Protein AF-A0A3D0RXL2-F1 (afdb_monomer)

Sequence (83 aa):
AEEMTAAADRAAARGVRAMVGFTYRRVPAIALARRLVQEGRIGEIRHVRAQYLQDWIADAEAPLSWRLDKSKAGSGALGDIGA

Mean predicted aligned error: 3.11 Å

Foldseek 3Di:
DVVVVVVQVVCVVVVHHDDDPPCVCVPVVNVVVVVCVVVCVPPDDPDDDDDDDDCPPVDPPPDDDLLNPCVRQVHHCCSVPVD

Secondary structure (DSSP, 8-state):
-HHHHHHHHHHHTTTPPP-----GGGSHHHHHHHHHHHTTTT-S-----------TT-STTSPP-GGG-HHHHSSSHHHHT--

Structure (mmCIF, N/CA/C/O backbone):
data_AF-A0A3D0RXL2-F1
#
_entry.id   AF-A0A3D0RXL2-F1
#
loop_
_atom_site.group_PDB
_atom_site.id
_atom_site.type_symbol
_atom_site.label_atom_id
_atom_site.label_alt_id
_atom_site.label_comp_id
_atom_site.label_asym_id
_atom_site.label_entity_id
_atom_site.label_seq_id
_atom_site.pdbx_PDB_ins_code
_atom_site.Cartn_x
_atom_site.Cartn_y
_atom_site.Cartn_z
_atom_site.occupancy
_atom_site.B_iso_or_equiv
_atom_site.auth_seq_id
_atom_site.auth_comp_id
_atom_site.auth_asym_id
_atom_site.auth_atom_id
_atom_site.pdbx_PDB_model_num
ATOM 1 N N . ALA A 1 1 ? 10.095 10.759 -2.197 1.00 81.44 1 ALA A N 1
ATOM 2 C CA . ALA A 1 1 ? 9.122 11.112 -1.136 1.00 81.44 1 ALA A CA 1
ATOM 3 C C . ALA A 1 1 ? 9.160 12.608 -0.831 1.00 81.44 1 ALA A C 1
ATOM 5 O O . ALA A 1 1 ? 8.119 13.247 -0.902 1.00 81.44 1 ALA A O 1
ATOM 6 N N . GLU A 1 2 ? 10.345 13.173 -0.582 1.00 94.56 2 GLU A N 1
ATOM 7 C CA . GLU A 1 2 ? 10.556 14.595 -0.254 1.00 94.56 2 GLU A CA 1
ATOM 8 C C . GLU A 1 2 ? 9.882 15.575 -1.228 1.00 94.56 2 GLU A C 1
ATOM 10 O O . GLU A 1 2 ? 9.174 16.480 -0.795 1.00 94.56 2 GLU A O 1
ATOM 15 N N . GLU A 1 3 ? 10.009 15.356 -2.541 1.00 95.00 3 GLU A N 1
ATOM 16 C CA . GLU A 1 3 ? 9.387 16.225 -3.553 1.00 95.00 3 GLU A CA 1
ATOM 17 C C . GLU A 1 3 ? 7.855 16.287 -3.443 1.00 95.00 3 GLU A C 1
ATOM 19 O O . GLU A 1 3 ? 7.258 17.355 -3.606 1.00 95.00 3 GLU A O 1
ATOM 24 N N . MET A 1 4 ? 7.213 15.154 -3.139 1.00 95.19 4 MET A N 1
ATOM 25 C CA . MET A 1 4 ? 5.758 15.071 -2.976 1.00 95.19 4 MET A CA 1
ATOM 26 C C . MET A 1 4 ? 5.291 15.663 -1.654 1.00 95.19 4 MET A C 1
ATOM 28 O O . MET A 1 4 ? 4.257 16.330 -1.637 1.00 95.19 4 MET A O 1
ATOM 32 N N . THR A 1 5 ? 6.073 15.512 -0.583 1.00 96.31 5 THR A N 1
ATOM 33 C CA . THR A 1 5 ? 5.842 16.234 0.675 1.00 96.31 5 THR A CA 1
ATOM 34 C C . THR A 1 5 ? 5.887 17.743 0.437 1.00 96.31 5 THR A C 1
ATOM 36 O O . THR A 1 5 ? 4.912 18.437 0.713 1.00 96.31 5 THR A O 1
ATOM 39 N N . ALA A 1 6 ? 6.941 18.244 -0.213 1.00 97.94 6 ALA A N 1
ATOM 40 C CA . ALA A 1 6 ? 7.073 19.667 -0.513 1.00 97.94 6 ALA A CA 1
ATOM 41 C C . ALA A 1 6 ? 5.946 20.188 -1.428 1.00 97.94 6 ALA A C 1
ATOM 43 O O . ALA A 1 6 ? 5.489 21.325 -1.285 1.00 97.94 6 ALA A O 1
ATOM 44 N N . ALA A 1 7 ? 5.476 19.378 -2.384 1.00 97.62 7 ALA A N 1
ATOM 45 C CA . ALA A 1 7 ? 4.329 19.729 -3.220 1.00 97.62 7 ALA A CA 1
ATOM 46 C C . ALA A 1 7 ? 3.024 19.824 -2.412 1.00 97.62 7 ALA A C 1
ATOM 48 O O . ALA A 1 7 ? 2.248 20.762 -2.626 1.00 97.62 7 ALA A O 1
ATOM 49 N N . ALA A 1 8 ? 2.801 18.897 -1.476 1.00 97.94 8 ALA A N 1
ATOM 50 C CA . ALA A 1 8 ? 1.654 18.922 -0.575 1.00 97.94 8 ALA A CA 1
ATOM 51 C C . ALA A 1 8 ? 1.688 20.145 0.357 1.00 97.94 8 ALA A C 1
ATOM 53 O O . ALA A 1 8 ? 0.665 20.817 0.493 1.00 97.94 8 ALA A O 1
ATOM 54 N N . ASP A 1 9 ? 2.854 20.510 0.897 1.00 98.00 9 ASP A N 1
ATOM 55 C CA . ASP A 1 9 ? 3.016 21.696 1.751 1.00 98.00 9 ASP A CA 1
ATOM 56 C C . ASP A 1 9 ? 2.704 22.992 0.990 1.00 98.00 9 ASP A C 1
ATOM 58 O O . ASP A 1 9 ? 1.942 23.843 1.459 1.00 98.00 9 ASP A O 1
ATOM 62 N N . ARG A 1 10 ? 3.204 23.119 -0.248 1.00 98.31 10 ARG A N 1
ATOM 63 C CA . ARG A 1 10 ? 2.870 24.256 -1.126 1.00 98.31 10 ARG A CA 1
ATOM 64 C C . ARG A 1 10 ? 1.383 24.308 -1.479 1.00 98.31 10 ARG A C 1
ATOM 66 O O . ARG A 1 10 ? 0.842 25.392 -1.694 1.00 98.31 10 ARG A O 1
ATOM 73 N N . ALA A 1 11 ? 0.714 23.164 -1.623 1.00 98.25 11 ALA A N 1
ATOM 74 C CA . ALA A 1 11 ? -0.733 23.118 -1.836 1.00 98.25 11 ALA A CA 1
ATOM 75 C C . ALA A 1 11 ? -1.489 23.579 -0.579 1.00 98.25 11 ALA A C 1
ATOM 77 O O . ALA A 1 11 ? -2.354 24.453 -0.677 1.00 98.25 11 ALA A O 1
ATOM 78 N N . ALA A 1 12 ? -1.095 23.080 0.595 1.00 98.06 12 ALA A N 1
ATOM 79 C CA . ALA A 1 12 ? -1.701 23.424 1.876 1.00 98.06 12 ALA A CA 1
ATOM 80 C C . ALA A 1 12 ? -1.589 24.923 2.194 1.00 98.06 12 ALA A C 1
ATOM 82 O O . ALA A 1 12 ? -2.585 25.536 2.578 1.00 98.06 12 ALA A O 1
ATOM 83 N N . ALA A 1 13 ? -0.433 25.543 1.930 1.00 98.31 13 ALA A N 1
ATOM 84 C CA . ALA A 1 13 ? -0.225 26.989 2.089 1.00 98.31 13 ALA A CA 1
ATOM 85 C C . ALA A 1 13 ? -1.180 27.854 1.238 1.00 98.31 13 ALA A C 1
ATOM 87 O O . ALA A 1 13 ? -1.367 29.035 1.516 1.00 98.31 13 ALA A O 1
ATOM 88 N N . ARG A 1 14 ? -1.8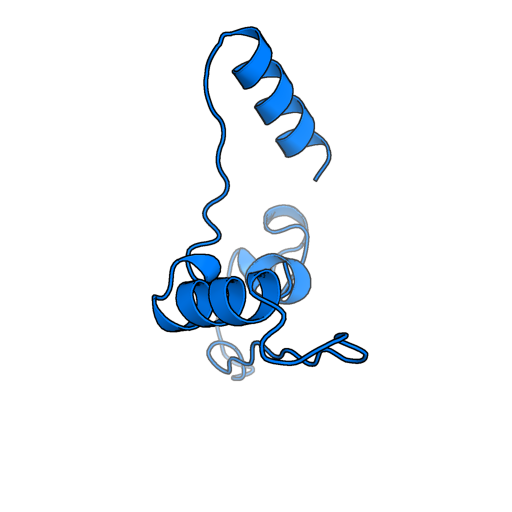03 27.268 0.207 1.00 98.06 14 ARG A N 1
ATOM 89 C CA . ARG A 1 14 ? -2.789 27.914 -0.676 1.00 98.06 14 ARG A CA 1
ATOM 90 C C . ARG A 1 14 ? -4.227 27.462 -0.396 1.00 98.06 14 ARG A C 1
ATOM 92 O O . ARG A 1 14 ? -5.112 27.705 -1.210 1.00 98.06 14 ARG A O 1
ATOM 99 N N . GLY A 1 15 ? -4.463 26.761 0.715 1.00 98.12 15 GLY A N 1
ATOM 100 C CA . GLY A 1 15 ? -5.774 26.213 1.071 1.00 98.12 15 GLY A CA 1
ATOM 101 C C . GLY A 1 15 ? -6.216 25.022 0.211 1.00 98.12 15 GLY A C 1
ATOM 102 O O . GLY A 1 15 ? -7.372 24.605 0.289 1.00 98.12 15 GLY A O 1
ATOM 103 N N . VAL A 1 16 ? -5.321 24.452 -0.602 1.00 98.44 16 VAL A N 1
ATOM 104 C CA . VAL A 1 16 ? -5.621 23.311 -1.473 1.00 98.44 16 VAL A CA 1
ATOM 105 C C . VAL A 1 16 ? -5.296 22.011 -0.747 1.00 98.44 16 VAL A C 1
ATOM 107 O O . VAL A 1 16 ? -4.194 21.817 -0.236 1.00 98.44 16 VAL A O 1
ATOM 110 N N . ARG A 1 17 ? -6.253 21.080 -0.732 1.00 97.38 17 ARG A N 1
ATOM 111 C CA . ARG A 1 17 ? -6.055 19.746 -0.154 1.00 97.38 17 ARG A CA 1
ATOM 112 C C . ARG A 1 17 ? -5.329 18.844 -1.148 1.00 97.38 17 ARG A C 1
ATOM 114 O O . ARG A 1 17 ? -5.813 18.639 -2.257 1.00 97.38 17 ARG A O 1
ATOM 121 N N . ALA A 1 18 ? -4.212 18.264 -0.725 1.00 97.44 18 ALA A N 1
ATOM 122 C CA . ALA A 1 18 ? -3.514 17.220 -1.467 1.00 97.44 18 ALA A CA 1
ATOM 123 C C . ALA A 1 18 ? -3.950 15.828 -0.986 1.00 97.44 18 ALA A C 1
ATOM 125 O O . ALA A 1 18 ? -4.244 15.628 0.195 1.00 97.44 18 ALA A O 1
ATOM 126 N N . MET A 1 19 ? -3.982 14.850 -1.893 1.00 96.12 19 MET A N 1
ATOM 127 C CA . MET A 1 19 ? -4.279 13.463 -1.552 1.00 96.12 19 MET A CA 1
ATOM 128 C C . MET A 1 19 ? -3.534 12.484 -2.460 1.00 96.12 19 MET A C 1
ATOM 130 O O . MET A 1 19 ? -3.455 12.693 -3.665 1.00 96.12 19 MET A O 1
ATOM 134 N N . VAL A 1 20 ? -3.052 11.383 -1.877 1.00 95.75 20 VAL A N 1
ATOM 135 C CA . VAL A 1 20 ? -2.452 10.256 -2.606 1.00 95.75 20 VAL A CA 1
ATOM 136 C C . VAL A 1 20 ? -3.508 9.192 -2.914 1.00 95.75 20 VAL A C 1
ATOM 138 O O . VAL A 1 20 ? -4.390 8.903 -2.096 1.00 95.75 20 VAL A O 1
ATOM 141 N N . GLY A 1 21 ? -3.397 8.588 -4.097 1.00 96.00 21 GLY A N 1
ATOM 142 C CA . GLY A 1 21 ? -4.292 7.563 -4.635 1.00 96.00 21 GLY A CA 1
ATOM 143 C C . GLY A 1 21 ? -4.202 6.182 -3.978 1.00 96.00 21 GLY A C 1
ATOM 144 O O . GLY A 1 21 ? -4.376 5.186 -4.667 1.00 96.00 21 GLY A O 1
ATOM 145 N N . PHE A 1 22 ? -3.977 6.083 -2.664 1.00 97.06 22 PHE A N 1
ATOM 146 C CA . PHE A 1 22 ? -4.092 4.810 -1.946 1.00 97.06 22 PHE A CA 1
ATOM 147 C C . PHE A 1 22 ? -5.569 4.421 -1.841 1.00 97.06 22 PHE A C 1
ATOM 149 O O . PHE A 1 22 ? -6.270 4.791 -0.896 1.00 97.06 22 PHE A O 1
ATOM 156 N N . THR A 1 23 ? -6.089 3.747 -2.861 1.00 97.62 23 THR A N 1
ATOM 157 C CA . THR A 1 23 ? -7.517 3.424 -2.979 1.00 97.62 23 THR A CA 1
ATOM 158 C C . THR A 1 23 ? -7.907 2.196 -2.164 1.00 97.62 23 THR A C 1
ATOM 160 O O . THR A 1 23 ? -8.994 2.195 -1.593 1.00 97.62 23 THR A O 1
ATOM 163 N N . TYR A 1 24 ? -7.023 1.204 -1.998 1.00 97.81 24 TYR A N 1
ATOM 164 C CA . TYR A 1 24 ? -7.333 -0.039 -1.275 1.00 97.81 24 TYR A CA 1
ATOM 165 C C . TYR A 1 24 ? -7.780 0.171 0.183 1.00 97.81 24 TYR A C 1
ATOM 167 O O . TYR A 1 24 ? -8.653 -0.548 0.665 1.00 97.81 24 TYR A O 1
ATOM 175 N N . ARG A 1 25 ? -7.315 1.230 0.869 1.00 96.88 25 ARG A N 1
ATOM 176 C CA . ARG A 1 25 ? -7.814 1.594 2.218 1.00 96.88 25 ARG A CA 1
ATOM 177 C C . ARG A 1 25 ? -9.294 2.004 2.254 1.00 96.88 25 ARG A C 1
ATOM 179 O O . ARG A 1 25 ? -9.844 2.187 3.337 1.00 96.88 25 ARG A O 1
ATOM 186 N N . ARG A 1 26 ? -9.917 2.231 1.092 1.00 97.44 26 ARG A N 1
ATOM 187 C CA . ARG A 1 26 ? -11.335 2.595 0.944 1.00 97.44 26 ARG A CA 1
ATOM 188 C C . ARG A 1 26 ? -12.233 1.403 0.625 1.00 97.44 26 ARG A C 1
ATOM 190 O O . ARG A 1 26 ? -13.444 1.585 0.554 1.00 97.44 26 ARG A O 1
ATOM 197 N N . VAL A 1 27 ? -11.679 0.200 0.462 1.00 98.31 27 VAL A N 1
ATOM 198 C CA . VAL A 1 27 ? -12.487 -1.022 0.371 1.00 98.31 27 VAL A CA 1
ATOM 199 C C . VAL A 1 27 ? -13.340 -1.135 1.649 1.00 98.31 27 VAL A C 1
ATOM 201 O O . VAL A 1 27 ? -12.782 -1.013 2.746 1.00 98.31 27 VAL A O 1
ATOM 204 N N . PRO A 1 28 ? -14.667 -1.374 1.562 1.00 98.62 28 PRO A N 1
ATOM 205 C CA . PRO A 1 28 ? -15.553 -1.366 2.731 1.00 98.62 28 PRO A CA 1
ATOM 206 C C . PRO A 1 28 ? -15.111 -2.297 3.864 1.00 98.62 28 PRO A C 1
A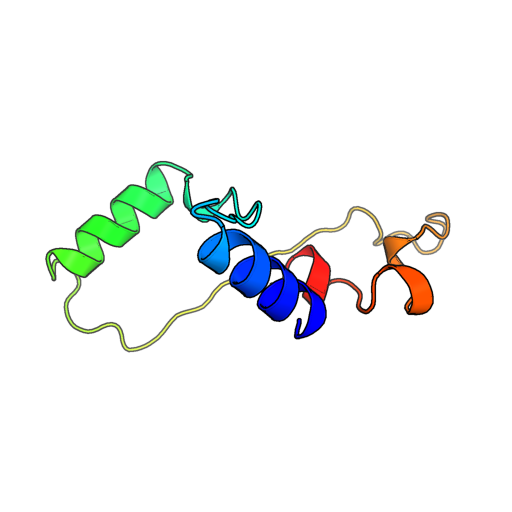TOM 208 O O . PRO A 1 28 ? -15.225 -1.939 5.035 1.00 98.62 28 PRO A O 1
ATOM 211 N N . ALA A 1 29 ? -14.542 -3.458 3.527 1.00 98.56 29 ALA A N 1
ATOM 212 C CA . ALA A 1 29 ? -13.998 -4.397 4.505 1.00 98.56 29 ALA A CA 1
ATOM 213 C C . ALA A 1 29 ? -12.827 -3.805 5.313 1.00 98.56 29 ALA A C 1
ATOM 215 O O . ALA A 1 29 ? -12.762 -3.997 6.525 1.00 98.56 29 ALA A O 1
ATOM 216 N N . ILE A 1 30 ? -11.946 -3.017 4.685 1.00 98.25 30 ILE A N 1
ATOM 217 C CA . ILE A 1 30 ? -10.836 -2.336 5.371 1.00 98.25 30 ILE A CA 1
ATOM 218 C C . ILE A 1 30 ? -11.357 -1.192 6.248 1.00 98.25 30 ILE A C 1
ATOM 220 O O . ILE A 1 30 ? -10.902 -1.010 7.379 1.00 98.25 30 ILE A O 1
ATOM 224 N N . ALA A 1 31 ? -12.365 -0.454 5.775 1.00 98.38 31 ALA A N 1
ATOM 225 C CA . ALA A 1 31 ? -13.027 0.570 6.582 1.00 98.38 31 ALA A CA 1
ATOM 226 C C . ALA A 1 31 ? -13.739 -0.033 7.810 1.00 98.38 31 ALA A C 1
ATOM 228 O O . ALA A 1 31 ? -13.698 0.546 8.897 1.00 98.38 31 ALA A O 1
ATOM 229 N N . LEU A 1 32 ? -14.360 -1.209 7.662 1.00 98.50 32 LEU A N 1
ATOM 230 C CA . LEU A 1 32 ? -14.920 -1.972 8.777 1.00 98.50 32 LEU A CA 1
ATOM 231 C C . LEU A 1 3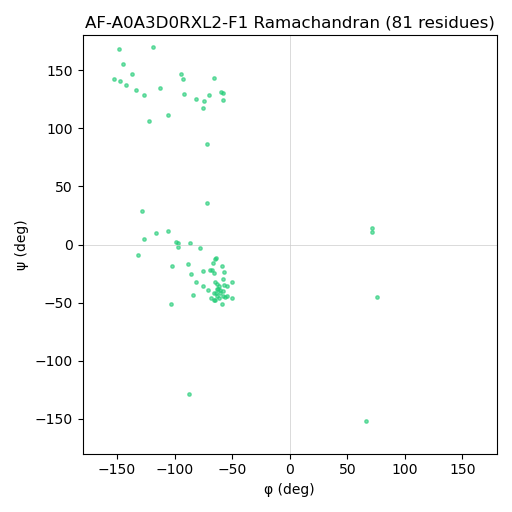2 ? -13.824 -2.444 9.737 1.00 98.50 32 LEU A C 1
ATOM 233 O O . LEU A 1 32 ? -13.956 -2.204 10.932 1.00 98.50 32 LEU A O 1
ATOM 237 N N . ALA A 1 33 ? -12.736 -3.035 9.237 1.00 98.31 33 ALA A N 1
ATOM 238 C CA . ALA A 1 33 ? -11.612 -3.462 10.069 1.00 98.31 33 ALA A CA 1
ATOM 239 C C . ALA A 1 33 ? -11.066 -2.302 10.918 1.00 98.31 33 ALA A C 1
ATOM 241 O O . ALA A 1 33 ? -10.904 -2.447 12.127 1.00 98.31 33 ALA A O 1
ATOM 242 N N . ARG A 1 34 ? -10.897 -1.110 10.323 1.00 97.94 34 ARG A N 1
ATOM 243 C CA . ARG A 1 34 ? -10.527 0.109 11.060 1.00 97.94 34 ARG A CA 1
ATOM 244 C C . ARG A 1 34 ? -11.511 0.428 12.188 1.00 97.94 34 ARG A C 1
ATOM 246 O O . ARG A 1 34 ? -11.061 0.759 13.279 1.00 97.94 34 ARG A O 1
ATOM 253 N N . ARG A 1 35 ? -12.826 0.346 11.947 1.00 98.56 35 ARG A N 1
ATOM 254 C CA . ARG A 1 35 ? -13.839 0.592 12.992 1.00 98.56 35 ARG A CA 1
ATOM 255 C C . ARG A 1 35 ? -13.719 -0.405 14.141 1.00 98.56 35 ARG A C 1
ATOM 257 O O . ARG A 1 35 ? -13.652 0.025 15.282 1.00 98.56 35 ARG A O 1
ATOM 264 N N . LEU A 1 36 ? -13.583 -1.699 13.843 1.00 98.56 36 LEU A N 1
ATOM 265 C CA . LEU A 1 36 ? -13.416 -2.738 14.869 1.00 98.56 36 LEU A CA 1
ATOM 266 C C . LEU A 1 36 ? -12.192 -2.480 15.761 1.00 98.56 36 LEU A C 1
ATOM 268 O O . LEU A 1 36 ? -12.266 -2.661 16.975 1.00 98.56 36 LEU A O 1
ATOM 272 N N . VAL A 1 37 ? -11.084 -2.030 15.162 1.00 98.31 37 VAL A N 1
ATOM 273 C CA . VAL A 1 37 ? -9.872 -1.641 15.896 1.00 98.31 37 VAL A CA 1
ATOM 274 C C . VAL A 1 37 ? -10.122 -0.412 16.770 1.00 98.31 37 VAL A C 1
ATOM 276 O O . VAL A 1 37 ? -9.785 -0.427 17.948 1.00 98.31 37 VAL A O 1
ATOM 279 N N . GLN A 1 38 ? -10.736 0.640 16.221 1.00 98.12 38 GLN A N 1
ATOM 280 C CA . GLN A 1 38 ? -11.015 1.877 16.962 1.00 98.12 38 GLN A CA 1
ATOM 281 C C . GLN A 1 38 ? -12.002 1.680 18.117 1.00 98.12 38 GLN A C 1
ATOM 283 O O . GLN A 1 38 ? -11.886 2.346 19.139 1.00 98.12 38 GLN A O 1
ATOM 288 N N . GLU A 1 39 ? -12.946 0.756 17.963 1.00 98.62 39 GLU A N 1
ATOM 289 C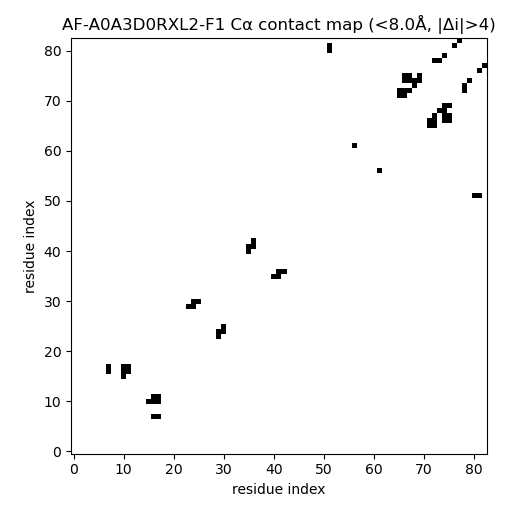 CA . GLU A 1 39 ? -13.908 0.360 18.995 1.00 98.62 39 GLU A CA 1
ATOM 290 C C . GLU A 1 39 ? -13.294 -0.576 20.056 1.00 98.62 39 GLU A C 1
ATOM 292 O O . GLU A 1 39 ? -13.980 -0.966 20.996 1.00 98.62 39 GLU A O 1
ATOM 297 N N . GLY A 1 40 ? -12.025 -0.981 19.913 1.00 98.44 40 GLY A N 1
ATOM 298 C CA . GLY A 1 40 ? -11.347 -1.876 20.856 1.00 98.44 40 GLY A CA 1
ATOM 299 C C . GLY A 1 40 ? -11.838 -3.327 20.815 1.00 98.44 40 GLY A C 1
ATOM 300 O O . GLY A 1 40 ? -11.511 -4.116 21.700 1.00 98.44 40 GLY A O 1
ATOM 301 N N . ARG A 1 41 ? -12.593 -3.722 19.781 1.00 98.50 41 ARG A N 1
ATOM 302 C CA . ARG A 1 41 ? -13.272 -5.030 19.713 1.00 98.50 41 ARG A CA 1
ATOM 303 C C . ARG A 1 41 ? -12.337 -6.235 19.621 1.00 98.50 41 ARG A C 1
ATOM 305 O O . ARG A 1 41 ? -12.789 -7.355 19.837 1.00 98.50 41 ARG A O 1
ATOM 312 N N . ILE A 1 42 ? -11.069 -6.016 19.281 1.00 97.75 42 ILE A N 1
ATOM 313 C CA . ILE A 1 42 ? -10.037 -7.061 19.197 1.00 97.75 42 ILE A CA 1
ATOM 314 C C . ILE A 1 42 ? -8.900 -6.859 20.213 1.00 97.75 42 ILE A C 1
ATOM 316 O O . ILE A 1 42 ? -7.888 -7.552 20.144 1.00 97.75 42 ILE A O 1
ATOM 320 N N . GLY A 1 43 ? -9.063 -5.922 21.156 1.00 98.19 43 GLY A N 1
ATOM 321 C CA . GLY A 1 43 ? -8.041 -5.578 22.143 1.00 98.19 43 GLY A CA 1
ATOM 322 C C . GLY A 1 43 ? -6.793 -4.926 21.536 1.00 98.19 43 GLY A C 1
ATOM 323 O O . GLY A 1 43 ? -6.852 -4.253 20.507 1.00 98.19 43 GLY A O 1
ATOM 324 N N . GLU A 1 44 ? -5.655 -5.112 22.204 1.00 98.06 44 GLU A N 1
ATOM 325 C CA . GLU A 1 44 ? -4.356 -4.590 21.774 1.00 98.06 44 GLU A CA 1
ATOM 326 C C . GLU A 1 44 ? -3.795 -5.387 20.583 1.00 98.06 44 GLU A C 1
ATOM 328 O O . GLU A 1 44 ? -3.582 -6.600 20.666 1.00 98.06 44 GLU A O 1
ATOM 333 N N . ILE A 1 45 ? -3.500 -4.695 19.481 1.00 97.81 45 ILE A N 1
ATOM 334 C CA . ILE A 1 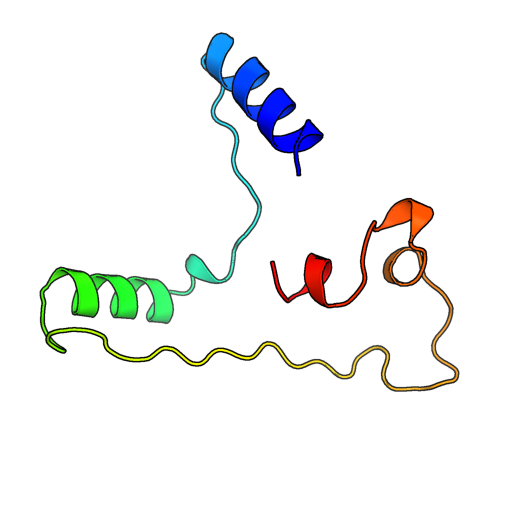45 ? -2.833 -5.291 18.319 1.00 97.81 45 ILE A CA 1
ATOM 335 C C . ILE A 1 45 ? -1.351 -5.482 18.640 1.00 97.81 45 ILE A C 1
ATOM 337 O O . ILE A 1 45 ? -0.623 -4.510 18.810 1.00 97.81 45 ILE A O 1
ATOM 341 N N . ARG A 1 46 ? -0.889 -6.735 18.649 1.00 98.12 46 ARG A N 1
ATOM 342 C CA . ARG A 1 46 ? 0.528 -7.075 18.888 1.00 98.12 46 ARG A CA 1
ATOM 343 C C . ARG A 1 46 ? 1.311 -7.422 17.627 1.00 98.12 46 ARG A C 1
ATOM 345 O O . ARG A 1 46 ? 2.536 -7.414 17.644 1.00 98.12 46 ARG A O 1
ATOM 352 N N . HIS A 1 47 ? 0.623 -7.755 16.538 1.00 98.19 47 HIS A N 1
ATOM 353 C CA . HIS A 1 47 ? 1.256 -8.178 15.296 1.00 98.19 47 HIS A CA 1
ATOM 354 C C . HIS A 1 47 ? 0.373 -7.852 14.093 1.00 98.19 47 HIS A C 1
ATOM 356 O O . HIS A 1 47 ? -0.847 -8.004 14.152 1.00 98.19 47 HIS A O 1
ATOM 362 N N . VAL A 1 48 ? 1.003 -7.445 12.991 1.00 97.38 48 VAL A N 1
ATOM 363 C CA . VAL A 1 48 ? 0.358 -7.235 11.694 1.00 97.38 48 VAL A CA 1
ATOM 364 C C . VAL A 1 48 ? 1.216 -7.896 10.626 1.00 97.38 48 VAL A C 1
ATOM 366 O O . VAL A 1 48 ? 2.428 -7.694 10.580 1.00 97.38 48 VAL A O 1
ATOM 369 N N . ARG A 1 49 ? 0.569 -8.652 9.741 1.00 98.06 49 ARG A N 1
ATOM 370 C CA . ARG A 1 49 ? 1.177 -9.230 8.545 1.00 98.06 49 ARG A CA 1
ATOM 371 C C . ARG A 1 49 ? 0.335 -8.840 7.339 1.00 98.06 49 ARG A C 1
ATOM 373 O O . ARG A 1 49 ? -0.873 -9.057 7.340 1.00 98.06 49 ARG A O 1
ATOM 380 N N . ALA A 1 50 ? 0.980 -8.295 6.315 1.00 97.12 50 ALA A N 1
ATOM 381 C CA . ALA A 1 50 ? 0.348 -7.910 5.059 1.00 97.12 50 ALA A CA 1
ATOM 382 C C . ALA A 1 50 ? 1.233 -8.336 3.885 1.00 97.12 50 ALA A C 1
ATOM 384 O O . ALA A 1 50 ? 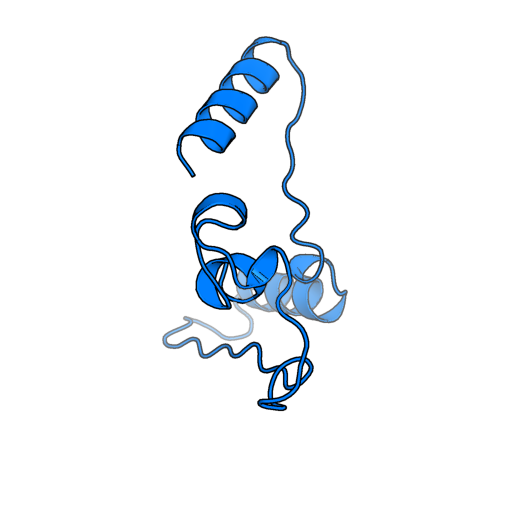2.457 -8.365 4.003 1.00 97.12 50 ALA A O 1
ATOM 385 N N . GLN A 1 51 ? 0.607 -8.701 2.769 1.00 98.00 51 GLN A N 1
ATOM 386 C CA . GLN A 1 51 ? 1.287 -9.088 1.538 1.00 98.00 51 GLN A CA 1
ATOM 387 C C . GLN A 1 51 ? 0.489 -8.537 0.358 1.00 98.00 51 GLN A C 1
ATOM 389 O O . GLN A 1 51 ? -0.736 -8.642 0.343 1.00 98.00 51 GLN A O 1
ATOM 394 N N . TYR A 1 52 ? 1.189 -7.990 -0.630 1.00 98.00 52 TYR A N 1
ATOM 395 C CA . TYR A 1 52 ? 0.631 -7.694 -1.941 1.00 98.00 52 TYR A CA 1
ATOM 396 C C . TYR A 1 52 ? 1.481 -8.462 -2.951 1.00 98.00 52 TYR A C 1
ATOM 398 O O . TYR A 1 52 ? 2.653 -8.153 -3.148 1.00 98.00 52 TYR A O 1
ATOM 406 N N . LEU A 1 53 ? 0.916 -9.541 -3.490 1.00 97.88 53 LEU A N 1
ATOM 407 C CA . LEU A 1 53 ? 1.598 -10.469 -4.388 1.00 97.88 53 LEU A CA 1
ATOM 408 C C . LEU A 1 53 ? 0.971 -10.364 -5.774 1.00 97.88 53 LEU A C 1
ATOM 410 O O . LEU A 1 53 ? -0.254 -10.337 -5.894 1.00 97.88 53 LEU A O 1
ATOM 414 N N . GLN A 1 54 ? 1.813 -10.291 -6.798 1.00 97.69 54 GLN A N 1
ATOM 415 C CA . GLN A 1 54 ? 1.406 -10.208 -8.193 1.00 97.69 54 GLN A CA 1
ATOM 416 C C . GLN A 1 54 ? 2.392 -10.974 -9.078 1.00 97.69 54 GLN A C 1
ATOM 418 O O . GLN A 1 54 ? 3.559 -11.122 -8.719 1.00 97.69 54 GLN A O 1
ATOM 423 N N . ASP A 1 55 ? 1.920 -11.422 -10.237 1.00 96.81 55 ASP A N 1
ATOM 424 C CA . ASP A 1 55 ? 2.651 -12.260 -11.194 1.00 96.81 55 ASP A CA 1
ATOM 425 C C . ASP A 1 55 ? 2.669 -11.688 -12.625 1.00 96.81 55 ASP A C 1
ATOM 427 O O . ASP A 1 55 ? 3.226 -12.302 -13.530 1.00 96.81 55 ASP A O 1
ATOM 431 N N . TRP A 1 56 ? 2.126 -10.485 -12.845 1.00 95.31 56 TRP A N 1
ATOM 432 C CA . TRP A 1 56 ? 1.944 -9.906 -14.187 1.00 95.31 56 TRP A CA 1
ATOM 433 C C . TRP A 1 56 ? 3.250 -9.609 -14.959 1.00 95.31 56 TRP A C 1
ATOM 435 O O . TRP A 1 56 ? 3.194 -9.360 -16.159 1.00 95.31 56 TRP A O 1
ATOM 445 N N . ILE A 1 57 ? 4.410 -9.647 -14.292 1.00 94.75 57 ILE A N 1
ATOM 446 C CA . ILE A 1 57 ? 5.774 -9.566 -14.870 1.00 94.75 57 ILE A CA 1
ATOM 447 C C . ILE A 1 57 ? 6.667 -10.720 -14.389 1.00 94.75 57 ILE A C 1
ATOM 449 O O . ILE A 1 57 ? 7.875 -10.560 -14.236 1.00 94.75 57 ILE A O 1
ATOM 453 N N . ALA A 1 58 ? 6.081 -11.877 -14.077 1.00 96.12 58 ALA A N 1
ATOM 454 C CA . ALA A 1 58 ? 6.858 -13.054 -13.687 1.00 96.12 58 ALA A CA 1
ATOM 455 C C . ALA A 1 58 ? 7.549 -13.735 -14.884 1.00 96.12 58 ALA A C 1
ATOM 457 O O . ALA A 1 58 ? 8.534 -14.444 -14.691 1.00 96.12 58 ALA A O 1
ATOM 458 N N . ASP A 1 59 ? 7.036 -13.527 -16.100 1.00 97.06 59 ASP A N 1
ATOM 459 C CA . ASP A 1 59 ? 7.640 -14.023 -17.337 1.00 97.06 59 ASP A CA 1
ATOM 460 C C . ASP A 1 59 ? 8.940 -13.264 -17.650 1.00 97.06 59 ASP A C 1
ATOM 462 O O . ASP A 1 59 ? 8.957 -12.032 -17.682 1.00 97.06 59 ASP A O 1
ATOM 466 N N . ALA A 1 60 ? 10.023 -14.001 -17.900 1.00 95.06 60 ALA A N 1
ATOM 467 C CA . ALA A 1 60 ? 11.320 -13.432 -18.258 1.00 95.06 60 ALA A CA 1
ATOM 468 C C . ALA A 1 60 ? 11.299 -12.721 -19.622 1.00 95.06 60 ALA A C 1
ATOM 470 O O . ALA A 1 60 ? 12.089 -11.801 -19.835 1.00 95.06 60 ALA A O 1
ATOM 471 N N . GLU A 1 61 ? 10.373 -13.101 -20.507 1.00 96.94 61 GLU A N 1
ATOM 472 C CA . GLU A 1 61 ? 10.178 -12.472 -21.818 1.00 96.94 61 GLU A CA 1
ATOM 473 C C . GLU A 1 61 ? 9.231 -11.258 -21.756 1.00 96.94 61 GLU A C 1
ATOM 475 O O . GLU A 1 61 ? 8.958 -10.620 -22.779 1.00 96.94 61 GLU A O 1
ATOM 480 N N . ALA A 1 62 ? 8.723 -10.900 -20.567 1.00 95.56 62 ALA A N 1
ATOM 481 C CA . ALA A 1 62 ? 7.892 -9.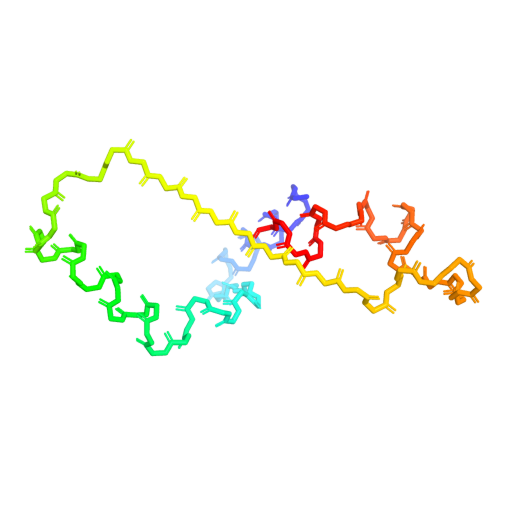714 -20.400 1.00 95.56 62 ALA A CA 1
ATOM 482 C C . ALA A 1 62 ? 8.668 -8.449 -20.824 1.00 95.56 62 ALA A C 1
ATOM 484 O O . ALA A 1 62 ? 9.798 -8.221 -20.379 1.00 95.56 62 ALA A O 1
ATOM 485 N N . PRO A 1 63 ? 8.076 -7.577 -21.661 1.00 95.12 63 PRO A N 1
ATOM 486 C CA . PRO A 1 63 ? 8.789 -6.429 -22.194 1.00 95.12 63 PRO A CA 1
ATOM 487 C C . PRO A 1 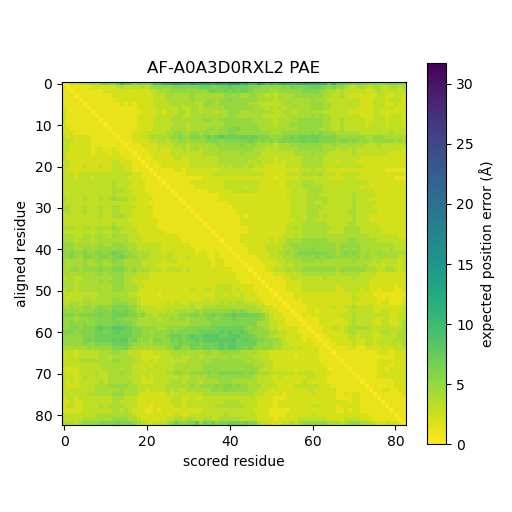63 ? 9.151 -5.427 -21.093 1.00 95.12 63 PRO A C 1
ATOM 489 O O . PRO A 1 63 ? 8.360 -5.132 -20.190 1.00 95.12 63 PRO A O 1
ATOM 492 N N . LEU A 1 64 ? 10.335 -4.824 -21.225 1.00 94.69 64 LEU A N 1
ATOM 493 C CA . LEU A 1 64 ? 10.761 -3.729 -20.360 1.00 94.69 64 LEU A CA 1
ATOM 494 C C . LEU A 1 64 ? 9.769 -2.563 -20.442 1.00 94.69 64 LEU A C 1
ATOM 496 O O . LEU A 1 64 ? 9.504 -2.010 -21.509 1.00 94.69 64 LEU A O 1
ATOM 500 N N . SER A 1 65 ? 9.254 -2.154 -19.284 1.00 95.44 65 SER A N 1
ATOM 501 C CA . SER A 1 65 ? 8.394 -0.978 -19.136 1.00 95.44 65 SER A CA 1
ATOM 502 C C . SER A 1 65 ? 9.035 0.049 -18.207 1.00 95.44 65 SER A C 1
ATOM 504 O O . SER A 1 65 ? 10.001 -0.245 -17.504 1.00 95.44 65 SER A O 1
ATOM 506 N N . TRP A 1 66 ? 8.471 1.259 -18.145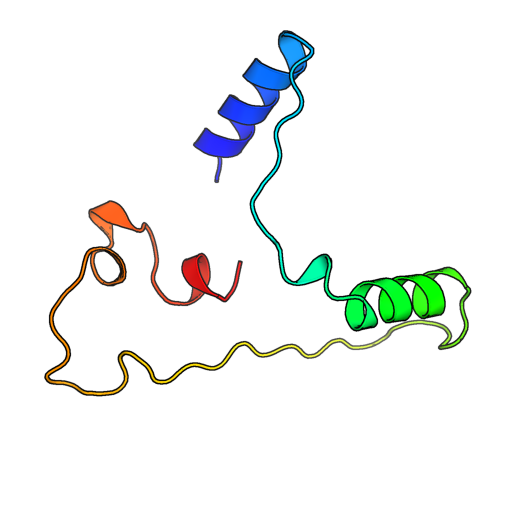 1.00 97.19 66 TRP A N 1
ATOM 507 C CA . TRP A 1 66 ? 8.959 2.311 -17.245 1.00 97.19 66 TRP A CA 1
ATOM 508 C C . TRP A 1 66 ? 8.977 1.887 -15.765 1.00 97.19 66 TRP A C 1
ATOM 510 O O . TRP A 1 66 ? 9.773 2.423 -15.002 1.00 97.19 66 TRP A O 1
ATOM 520 N N . ARG A 1 67 ? 8.150 0.905 -15.370 1.00 96.88 67 ARG A N 1
ATOM 521 C CA . ARG A 1 67 ? 8.115 0.349 -14.004 1.00 96.88 67 ARG A CA 1
ATOM 522 C C . ARG A 1 67 ? 9.380 -0.427 -13.634 1.00 96.88 67 ARG A C 1
ATOM 524 O O . ARG A 1 67 ? 9.666 -0.595 -12.455 1.00 96.88 67 ARG A O 1
ATOM 531 N N . LEU A 1 68 ? 10.128 -0.895 -14.635 1.00 95.81 68 LEU A N 1
ATOM 532 C CA . LEU A 1 68 ? 11.383 -1.634 -14.470 1.00 95.81 68 LEU A CA 1
ATOM 533 C C . LEU A 1 68 ? 12.618 -0.727 -14.618 1.00 95.81 68 LEU A C 1
ATOM 535 O O . LEU A 1 68 ? 13.748 -1.193 -14.513 1.00 95.81 68 LEU A O 1
ATOM 539 N N . ASP A 1 69 ? 12.414 0.575 -14.836 1.00 97.19 69 ASP A N 1
ATOM 540 C CA . ASP A 1 69 ? 13.469 1.571 -15.004 1.00 97.19 69 ASP A CA 1
ATOM 541 C C . ASP A 1 69 ? 13.579 2.448 -13.747 1.00 97.19 69 ASP A C 1
ATOM 543 O O . ASP A 1 69 ? 12.711 3.278 -13.456 1.00 97.19 69 ASP A O 1
ATOM 547 N N . LYS A 1 70 ? 14.686 2.296 -13.008 1.00 96.88 70 LYS A N 1
ATOM 548 C CA . LYS A 1 70 ? 14.953 3.041 -11.767 1.00 96.88 70 LYS A CA 1
ATOM 549 C C . LYS A 1 70 ? 14.928 4.556 -11.971 1.00 96.88 70 LYS A C 1
ATOM 551 O O . LYS A 1 70 ? 14.488 5.271 -11.075 1.00 96.88 70 LYS A O 1
ATOM 556 N N . SER A 1 71 ? 15.380 5.050 -13.124 1.00 97.00 71 SER A N 1
ATOM 557 C CA . SER A 1 71 ? 15.429 6.493 -13.392 1.00 97.00 71 SER A CA 1
ATOM 558 C C . SER A 1 71 ? 14.037 7.118 -13.541 1.00 97.00 71 SER A C 1
ATOM 560 O O . SER A 1 71 ? 13.885 8.319 -13.335 1.00 97.00 71 SER A O 1
ATOM 562 N N . LYS A 1 72 ? 13.021 6.303 -13.857 1.00 96.50 72 LYS A N 1
ATOM 563 C CA . LYS A 1 72 ? 11.633 6.738 -14.066 1.00 96.50 72 LYS A CA 1
ATOM 564 C C . LYS A 1 72 ? 10.742 6.423 -12.870 1.00 96.50 72 LYS A C 1
ATOM 566 O O . LYS A 1 72 ? 10.037 7.302 -12.389 1.00 96.50 72 LYS A O 1
ATOM 571 N N . ALA A 1 73 ? 10.764 5.179 -12.395 1.00 96.25 73 ALA A N 1
ATOM 572 C CA . ALA A 1 73 ? 9.899 4.722 -11.306 1.00 96.25 73 ALA A CA 1
ATOM 573 C C . ALA A 1 73 ? 10.509 4.936 -9.909 1.00 96.25 73 ALA A C 1
ATOM 575 O O . ALA A 1 73 ? 9.806 4.862 -8.902 1.00 96.25 73 ALA A O 1
ATOM 576 N N . GLY A 1 74 ? 11.824 5.161 -9.815 1.00 95.88 74 GLY A N 1
ATOM 577 C CA . GLY A 1 74 ? 12.569 5.242 -8.554 1.00 95.88 74 GLY A CA 1
ATOM 578 C C . GLY A 1 74 ? 12.821 3.877 -7.901 1.00 95.88 74 GLY A C 1
ATOM 579 O O . GLY A 1 74 ? 13.945 3.584 -7.492 1.00 95.88 74 GLY A O 1
ATOM 580 N N . SER A 1 75 ? 11.802 3.019 -7.832 1.00 96.12 75 SER A N 1
ATOM 581 C CA . SER A 1 75 ? 11.889 1.648 -7.311 1.00 96.12 75 SER A CA 1
ATOM 582 C C . SER A 1 75 ? 10.907 0.709 -8.026 1.00 96.12 75 SER A C 1
ATOM 584 O O . SER A 1 75 ? 10.047 1.176 -8.764 1.00 96.12 75 SER A O 1
ATOM 586 N N . GLY A 1 76 ? 11.049 -0.604 -7.815 1.00 96.50 76 GLY A N 1
ATOM 587 C CA . GLY A 1 76 ? 10.141 -1.625 -8.356 1.00 96.50 76 GLY A CA 1
ATOM 588 C C . GLY A 1 76 ? 8.947 -1.898 -7.435 1.00 96.50 76 GLY A C 1
ATOM 589 O O . GLY A 1 76 ? 8.295 -0.973 -6.957 1.00 96.50 76 GLY A O 1
ATOM 590 N N . ALA A 1 77 ? 8.703 -3.176 -7.119 1.00 96.81 77 ALA A N 1
ATOM 591 C CA . ALA A 1 77 ? 7.569 -3.619 -6.297 1.00 96.81 77 ALA A CA 1
ATOM 592 C C . ALA A 1 77 ? 7.401 -2.849 -4.970 1.00 96.81 77 ALA A C 1
ATOM 594 O O . ALA A 1 77 ? 6.276 -2.620 -4.534 1.00 96.81 77 ALA A O 1
ATOM 595 N N . LEU A 1 78 ? 8.499 -2.394 -4.354 1.00 96.56 78 LEU A N 1
ATOM 596 C CA . LEU A 1 78 ? 8.453 -1.588 -3.132 1.00 96.56 78 LEU A CA 1
ATOM 597 C C . LEU A 1 78 ? 7.643 -0.291 -3.304 1.00 96.56 78 LEU A C 1
ATOM 599 O O . LEU A 1 78 ? 6.848 0.035 -2.434 1.00 96.56 78 LEU A O 1
ATOM 603 N N . GLY A 1 79 ? 7.824 0.433 -4.410 1.00 95.69 79 GLY A N 1
ATOM 604 C CA . GLY A 1 79 ? 7.101 1.680 -4.674 1.00 95.69 79 GLY A CA 1
ATOM 605 C C . GLY A 1 79 ? 5.741 1.479 -5.341 1.00 95.69 79 GLY A C 1
ATOM 606 O O . GLY A 1 79 ? 4.868 2.327 -5.190 1.00 95.69 79 GLY A O 1
ATOM 607 N N . ASP A 1 80 ? 5.562 0.374 -6.068 1.00 96.56 80 ASP A N 1
ATOM 608 C CA . ASP A 1 80 ? 4.332 0.097 -6.823 1.00 96.56 80 ASP A CA 1
ATOM 609 C C . ASP A 1 80 ? 3.240 -0.542 -5.945 1.00 96.56 80 ASP A C 1
ATOM 611 O O . ASP A 1 80 ? 2.078 -0.139 -5.987 1.00 96.56 80 ASP A O 1
ATOM 615 N N . ILE A 1 81 ? 3.616 -1.518 -5.107 1.00 97.00 81 ILE A N 1
ATOM 616 C CA . ILE A 1 81 ? 2.673 -2.319 -4.305 1.00 97.00 81 ILE A CA 1
ATOM 617 C C . ILE A 1 81 ? 3.054 -2.456 -2.822 1.00 97.00 81 ILE A C 1
ATOM 619 O O . ILE A 1 81 ? 2.247 -2.947 -2.034 1.00 97.00 81 ILE A O 1
ATOM 623 N N . GLY A 1 82 ? 4.256 -2.022 -2.430 1.00 95.31 82 GLY A N 1
ATOM 624 C CA . GLY A 1 82 ? 4.739 -2.031 -1.042 1.00 95.31 82 GLY A CA 1
ATOM 625 C C . GLY A 1 82 ? 4.625 -0.694 -0.296 1.00 95.31 82 GLY A C 1
ATOM 626 O O . GLY A 1 82 ? 5.088 -0.619 0.842 1.00 95.31 82 GLY A O 1
ATOM 627 N N . ALA A 1 83 ? 4.068 0.336 -0.941 1.00 90.81 83 ALA A N 1
ATOM 628 C CA . ALA A 1 83 ? 4.015 1.720 -0.460 1.00 90.81 83 ALA A CA 1
ATOM 629 C C . ALA A 1 83 ? 2.898 2.012 0.557 1.00 90.81 83 ALA A C 1
ATOM 631 O O . ALA A 1 83 ? 1.855 1.316 0.546 1.00 90.81 83 ALA A O 1
#

Solvent-accessible surface area (backbone atoms only — not comparable to full-atom values): 5542 Å² total; per-residue (Å²): 109,68,71,60,51,54,50,37,50,60,32,46,79,68,76,39,88,73,83,79,87,73,56,73,69,68,40,66,68,49,48,47,52,52,48,43,55,75,71,45,74,74,60,82,85,88,79,89,86,87,86,75,86,86,62,95,72,67,53,89,82,54,78,91,49,63,63,77,34,53,93,75,47,68,43,47,64,59,62,76,64,63,106

pLDDT: mean 96.9, std 2.16, range [81.44, 98.62]

Radius of gyration: 17.9 Å; Cα contacts (8 Å, |Δi|>4): 36; chains: 1; bounding box: 31×42×44 Å